Protein AF-A0A6I3D340-F1 (afdb_monomer_lite)

Radius of gyration: 19.43 Å; chains: 1; bounding box: 51×38×49 Å

pLDDT: mean 91.68, std 7.67, range [53.09, 97.94]

Sequence (167 aa):
MPSTTVNVHVPGNHLMTGLLGQRDELLLLIEDAFPEADVHVRGNEITVSGDQAGTVGKLFEELVVLLQQGQVLEPVSVRRSIEMVKADERPSEVLTTDVLRSARGRMVRPKTSGQKRYIDAIRKNIVTFGVGPAGTGKSWLAVAMAVQALQAKEVDRIILTRPAVEA

Foldseek 3Di:
DFKDKDKAFQPDLVCVCQLLDDVSPLVVLLCVLCVQWDWDDDRRMIMIIGPCNVLSNLLSVLSSLCVVLVHRDDSLLSVLSSVQSVVVHRSNLFVPDFQAQDPVRDTDGGSHVLLVVQLVCVVPDPDDDDDDDPPNCNVVSVVSNVVSCCVVVVDVDDDDDDDPDDD

Structure (mmCIF, N/CA/C/O backbone):
data_AF-A0A6I3D340-F1
#
_entry.id   AF-A0A6I3D340-F1
#
loop_
_atom_site.group_PDB
_atom_site.id
_atom_site.type_symbol
_atom_site.label_atom_id
_atom_site.label_alt_id
_atom_site.label_comp_id
_atom_site.label_asym_id
_atom_site.label_entity_id
_atom_site.label_seq_id
_atom_site.pdbx_PDB_ins_code
_atom_site.Cartn_x
_atom_site.Cartn_y
_atom_site.Cartn_z
_atom_site.occupancy
_atom_site.B_iso_or_equiv
_atom_site.auth_seq_id
_atom_site.auth_comp_id
_atom_site.auth_asym_id
_atom_site.auth_atom_id
_atom_site.pdbx_PDB_model_num
ATOM 1 N N . MET A 1 1 ? -25.556 12.146 19.648 1.00 53.09 1 MET A N 1
ATOM 2 C CA . MET A 1 1 ? -25.935 11.571 18.337 1.00 53.09 1 MET A CA 1
ATOM 3 C C . MET A 1 1 ? -25.834 10.056 18.460 1.00 53.09 1 MET A C 1
ATOM 5 O O . MET A 1 1 ? -25.065 9.633 19.317 1.00 53.09 1 MET A O 1
ATOM 9 N N . PRO A 1 2 ? -26.626 9.236 17.745 1.00 58.38 2 PRO A N 1
ATOM 10 C CA . PRO A 1 2 ? -26.445 7.788 17.816 1.00 58.38 2 PRO A CA 1
ATOM 11 C C . PRO A 1 2 ? -25.044 7.455 17.295 1.00 58.38 2 PRO A C 1
ATOM 13 O O . PRO A 1 2 ? -24.709 7.827 16.172 1.00 58.38 2 PRO A O 1
ATOM 16 N N . SER A 1 3 ? -24.213 6.832 18.129 1.00 74.38 3 SER A N 1
ATOM 17 C CA . SER A 1 3 ? -22.890 6.377 17.717 1.00 74.38 3 SER A CA 1
ATOM 18 C C . SER A 1 3 ? -23.058 5.276 16.671 1.00 74.38 3 SER A C 1
ATOM 20 O O . SER A 1 3 ? -23.855 4.351 16.840 1.00 74.38 3 SER A O 1
ATOM 22 N N . THR A 1 4 ? -22.337 5.388 15.555 1.00 90.38 4 THR A N 1
ATOM 23 C CA . THR A 1 4 ? -22.327 4.329 14.541 1.00 90.38 4 THR A CA 1
ATOM 24 C C . THR A 1 4 ? -21.662 3.103 15.151 1.00 90.38 4 THR A C 1
ATOM 26 O O . THR A 1 4 ? -20.662 3.239 15.850 1.00 90.38 4 THR A O 1
ATOM 29 N N . THR A 1 5 ? -22.212 1.911 14.928 1.00 93.88 5 THR A N 1
ATOM 30 C CA . THR A 1 5 ? -21.597 0.648 15.354 1.00 93.88 5 THR A CA 1
ATOM 31 C C . THR A 1 5 ? -21.412 -0.257 14.146 1.00 93.88 5 THR A C 1
ATOM 33 O O . THR A 1 5 ? -22.343 -0.449 13.364 1.00 93.88 5 THR A O 1
ATOM 36 N N . VAL A 1 6 ? -20.211 -0.805 13.994 1.00 96.19 6 VAL A N 1
ATOM 37 C CA . VAL A 1 6 ? -19.820 -1.727 12.926 1.00 96.19 6 VAL A CA 1
ATOM 38 C C . VAL A 1 6 ? -19.283 -2.999 13.561 1.00 96.19 6 VAL A C 1
ATOM 40 O O . VAL A 1 6 ? -18.486 -2.939 14.491 1.00 96.19 6 VAL A O 1
ATOM 43 N N . ASN A 1 7 ? -19.704 -4.150 13.045 1.00 95.75 7 ASN A N 1
ATOM 44 C CA . ASN A 1 7 ? -19.179 -5.447 13.454 1.00 95.75 7 ASN A CA 1
ATOM 45 C C . ASN A 1 7 ? -18.388 -6.054 12.299 1.00 95.75 7 ASN A C 1
ATOM 47 O O . ASN A 1 7 ? -18.925 -6.226 11.206 1.00 95.75 7 ASN A O 1
ATOM 51 N N . VAL A 1 8 ? -17.134 -6.405 12.562 1.00 95.75 8 VAL A N 1
ATOM 52 C CA . VAL A 1 8 ? -16.249 -7.095 11.626 1.00 95.75 8 VAL A CA 1
ATOM 53 C C . VAL A 1 8 ? -16.047 -8.522 12.119 1.00 95.75 8 VAL A C 1
ATOM 55 O O . VAL A 1 8 ? -15.614 -8.750 13.249 1.00 95.75 8 VAL A O 1
ATOM 58 N N . HIS A 1 9 ? -16.363 -9.490 11.262 1.00 95.56 9 HIS A N 1
ATOM 59 C CA . HIS A 1 9 ? -16.171 -10.907 11.549 1.00 95.56 9 HIS A CA 1
ATOM 60 C C . HIS A 1 9 ? -14.882 -11.411 10.900 1.00 95.56 9 HIS A C 1
ATOM 62 O O . HIS A 1 9 ? -14.730 -11.367 9.678 1.00 95.56 9 HIS A O 1
ATOM 68 N N . VAL A 1 10 ? -13.961 -11.928 11.710 1.00 95.00 10 VAL A N 1
ATOM 69 C CA . VAL A 1 10 ? -12.695 -12.489 11.241 1.00 95.00 10 VAL A CA 1
ATOM 70 C C . VAL A 1 10 ? -12.889 -13.986 10.959 1.00 95.00 10 VAL A C 1
ATOM 72 O O . VAL A 1 10 ? -13.229 -14.745 11.867 1.00 95.00 10 VAL A O 1
ATOM 75 N N . PRO A 1 11 ? -12.650 -14.466 9.726 1.00 88.94 11 PRO A N 1
ATOM 76 C CA . PRO A 1 11 ? -13.040 -15.814 9.295 1.00 88.94 11 PRO A CA 1
ATOM 77 C C . PRO A 1 11 ? -12.279 -16.964 9.977 1.00 88.94 11 PRO A C 1
ATOM 79 O O . PRO A 1 11 ? -12.632 -18.127 9.797 1.00 88.94 11 PRO A O 1
ATOM 82 N N . GLY A 1 12 ? -11.241 -16.681 10.768 1.00 85.88 12 GLY A N 1
ATOM 83 C CA . GLY A 1 12 ? -10.576 -17.701 11.571 1.00 85.88 12 GLY A CA 1
ATOM 84 C C . GLY A 1 12 ? -9.753 -17.127 12.717 1.00 85.88 12 GLY A C 1
ATOM 85 O O . GLY A 1 12 ? -8.984 -16.187 12.528 1.00 85.88 12 GLY A O 1
ATOM 86 N N . ASN A 1 13 ? -9.845 -17.757 13.892 1.00 86.62 13 ASN A N 1
ATOM 87 C CA . ASN A 1 13 ? -9.144 -17.324 15.111 1.00 86.62 13 ASN A CA 1
ATOM 88 C C . ASN A 1 13 ? -7.619 -17.247 14.937 1.00 86.62 13 ASN A C 1
ATOM 90 O O . ASN A 1 13 ? -6.965 -16.447 15.597 1.00 86.62 13 ASN A O 1
ATOM 94 N N . HIS A 1 14 ? -7.049 -18.050 14.035 1.00 88.38 14 HIS A N 1
ATOM 95 C CA . HIS A 1 14 ? -5.615 -18.039 13.738 1.00 88.38 14 HIS A CA 1
ATOM 96 C C . HIS A 1 14 ? -5.130 -16.709 13.134 1.00 88.38 14 HIS A C 1
ATOM 98 O O . HIS A 1 14 ? -3.949 -16.392 13.243 1.00 88.38 14 HIS A O 1
ATOM 104 N N . LEU A 1 15 ? -6.023 -15.917 12.526 1.00 93.12 15 LEU A N 1
ATOM 105 C CA . LEU A 1 15 ? -5.695 -14.595 11.988 1.00 93.12 15 LEU A CA 1
ATOM 106 C C . LEU A 1 15 ? -5.658 -13.519 13.078 1.00 93.12 15 LEU A C 1
ATOM 108 O O . LEU A 1 15 ? -4.963 -12.523 12.908 1.00 93.12 15 LEU A O 1
ATOM 112 N N . MET A 1 16 ? -6.349 -13.724 14.206 1.00 94.44 16 MET A N 1
ATOM 113 C CA . MET A 1 16 ? -6.473 -12.717 15.268 1.00 94.44 16 MET A CA 1
ATOM 114 C C . MET A 1 16 ? -5.116 -12.315 15.840 1.00 94.44 16 MET A C 1
ATOM 116 O O . MET A 1 16 ? -4.845 -11.132 15.997 1.00 94.44 16 MET A O 1
ATOM 120 N N . THR A 1 17 ? -4.221 -13.276 16.079 1.00 92.75 17 THR A N 1
ATOM 121 C CA . THR A 1 17 ? -2.872 -12.978 16.586 1.00 92.75 17 THR A CA 1
ATOM 122 C C . THR A 1 17 ? -2.077 -12.094 15.622 1.00 92.75 17 THR A C 1
ATOM 124 O O . THR A 1 17 ? -1.370 -11.192 16.058 1.00 92.75 17 THR A O 1
ATOM 127 N N . GLY A 1 18 ? -2.206 -12.323 14.311 1.00 93.62 18 GLY A N 1
ATOM 128 C CA . GLY A 1 18 ? -1.563 -11.486 13.296 1.00 93.62 18 GLY A CA 1
ATOM 129 C C . GLY A 1 18 ? -2.239 -10.125 13.117 1.00 93.62 18 GLY A C 1
ATOM 130 O O . GLY A 1 18 ? -1.570 -9.161 12.761 1.00 93.62 18 GLY A O 1
ATOM 131 N N . LEU A 1 19 ? -3.547 -10.047 13.368 1.00 95.69 19 LEU A N 1
ATOM 132 C CA . LEU A 1 19 ? -4.353 -8.837 13.218 1.00 95.69 19 LEU A CA 1
ATOM 133 C C . LEU A 1 19 ? -4.144 -7.848 14.371 1.00 95.69 19 LEU A C 1
ATOM 135 O O . LEU A 1 19 ? -4.000 -6.655 14.125 1.00 95.69 19 LEU A O 1
ATOM 139 N N . LEU A 1 20 ? -4.108 -8.347 15.610 1.00 95.62 20 LEU A N 1
ATOM 140 C CA . LEU A 1 20 ? -3.911 -7.532 16.815 1.00 95.62 20 LEU A CA 1
ATOM 141 C C . LEU A 1 20 ? -2.426 -7.281 17.112 1.00 95.62 20 LEU A C 1
ATOM 143 O O . LEU A 1 20 ? -2.074 -6.269 17.716 1.00 95.62 20 LEU A O 1
ATOM 147 N N . GLY A 1 21 ? -1.545 -8.170 16.648 1.00 93.69 21 GLY A N 1
ATOM 148 C CA . GLY A 1 21 ? -0.110 -8.110 16.914 1.00 93.69 21 GLY A CA 1
ATOM 149 C C . GLY A 1 21 ? 0.279 -8.680 18.277 1.00 93.69 21 GLY A C 1
ATOM 150 O O . GLY A 1 21 ? -0.555 -9.120 19.071 1.00 93.69 21 GLY A O 1
ATOM 151 N N . GLN A 1 22 ? 1.583 -8.702 18.563 1.00 91.62 22 GLN A N 1
ATOM 152 C CA . GLN A 1 22 ? 2.056 -9.162 19.868 1.00 91.62 22 GLN A CA 1
ATOM 153 C C . GLN A 1 22 ? 1.664 -8.156 20.947 1.00 91.62 22 GLN A C 1
ATOM 155 O O . GLN A 1 22 ? 1.976 -6.975 20.827 1.00 91.62 22 GLN A O 1
ATOM 160 N N . ARG A 1 23 ? 1.027 -8.637 22.024 1.00 92.94 23 ARG A N 1
ATOM 161 C CA . ARG A 1 23 ? 0.541 -7.785 23.129 1.00 92.94 23 ARG A CA 1
ATOM 162 C C . ARG A 1 23 ? -0.347 -6.637 22.629 1.00 92.94 23 ARG A C 1
ATOM 164 O O . ARG A 1 23 ? -0.255 -5.530 23.146 1.00 92.94 23 ARG A O 1
ATOM 171 N N . ASP A 1 24 ? -1.141 -6.916 21.597 1.00 95.44 24 ASP A N 1
ATOM 172 C CA . ASP A 1 24 ? -2.089 -5.982 20.992 1.00 95.44 24 ASP A CA 1
ATOM 173 C C . ASP A 1 24 ? -1.442 -4.712 20.401 1.00 95.44 24 ASP A C 1
ATOM 175 O O . ASP A 1 24 ? -2.101 -3.695 20.214 1.00 95.44 24 ASP A O 1
ATOM 179 N N . GLU A 1 25 ? -0.147 -4.753 20.055 1.00 96.56 25 GLU A N 1
ATOM 180 C CA . GLU A 1 25 ? 0.590 -3.582 19.552 1.00 96.56 25 GLU A CA 1
ATOM 181 C C . GLU A 1 25 ? -0.015 -2.950 18.285 1.00 96.56 25 GLU A C 1
ATOM 183 O O . GLU A 1 25 ? 0.103 -1.741 18.084 1.00 96.56 25 GLU A O 1
ATOM 188 N N . LEU A 1 26 ? -0.645 -3.749 17.413 1.00 97.50 26 LEU A N 1
ATOM 189 C CA . LEU A 1 26 ? -1.282 -3.247 16.194 1.00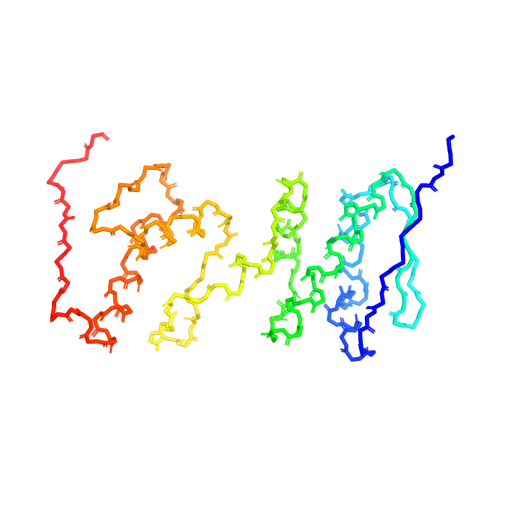 97.50 26 LEU A CA 1
ATOM 190 C C . LEU A 1 26 ? -2.685 -2.720 16.484 1.00 97.50 26 LEU A C 1
ATOM 192 O O . LEU A 1 26 ? -3.098 -1.761 15.839 1.00 97.50 26 LEU A O 1
ATOM 196 N N . LEU A 1 27 ? -3.391 -3.306 17.454 1.00 96.94 27 LEU A N 1
ATOM 197 C CA . LEU A 1 27 ? -4.670 -2.781 17.927 1.00 96.94 27 LEU A CA 1
ATOM 198 C C . LEU A 1 27 ? -4.476 -1.405 18.573 1.00 96.94 27 LEU A C 1
ATOM 200 O O . LEU A 1 27 ? -5.119 -0.455 18.143 1.00 96.94 27 LEU A O 1
ATOM 204 N N . LEU A 1 28 ? -3.518 -1.275 19.497 1.00 96.69 28 LEU A N 1
ATOM 205 C CA . LEU A 1 28 ? -3.178 -0.002 20.143 1.00 96.69 28 LEU A CA 1
ATOM 206 C C . LEU A 1 28 ? -2.803 1.072 19.116 1.00 96.69 28 LEU A C 1
ATOM 208 O O . LEU A 1 28 ? -3.240 2.212 19.201 1.00 96.69 28 LEU A O 1
ATOM 212 N N . LEU A 1 29 ? -2.043 0.695 18.085 1.00 97.56 29 LEU A N 1
ATOM 213 C CA . LEU A 1 29 ? -1.705 1.590 16.979 1.00 97.56 29 LEU A CA 1
ATOM 214 C C . LEU A 1 29 ? -2.949 2.083 16.212 1.00 97.56 29 LEU A C 1
ATOM 216 O O . LEU A 1 29 ? -2.967 3.220 15.737 1.00 97.56 29 LEU A O 1
ATOM 220 N N . ILE A 1 30 ? -3.954 1.224 16.031 1.00 97.50 30 ILE A N 1
ATOM 221 C CA . ILE A 1 30 ? -5.213 1.589 15.374 1.00 97.50 30 ILE A CA 1
ATOM 222 C C . ILE A 1 30 ? -6.021 2.514 16.288 1.00 97.50 30 ILE A C 1
ATOM 224 O O . ILE A 1 30 ? -6.459 3.562 15.824 1.00 97.50 30 ILE A O 1
ATOM 228 N N . GLU A 1 31 ? -6.164 2.180 17.569 1.00 96.56 31 GLU A N 1
ATOM 229 C CA . GLU A 1 31 ? -6.871 3.002 18.562 1.00 96.56 31 GLU A CA 1
ATOM 230 C C . GLU A 1 31 ? -6.248 4.405 18.681 1.00 96.56 31 GLU A C 1
ATOM 232 O O . GLU A 1 31 ? -6.954 5.407 18.566 1.00 96.56 31 GLU A O 1
ATOM 237 N N . ASP A 1 32 ? -4.915 4.500 18.756 1.00 97.12 32 ASP A N 1
ATOM 238 C CA . ASP A 1 32 ? -4.178 5.774 18.771 1.00 97.12 32 ASP A CA 1
ATOM 239 C C . ASP A 1 32 ? -4.450 6.631 17.520 1.00 97.12 32 ASP A C 1
ATOM 241 O O . ASP A 1 32 ? -4.434 7.864 17.565 1.00 97.12 32 ASP A O 1
ATOM 245 N N . ALA A 1 33 ? -4.677 5.992 16.369 1.00 96.75 33 ALA A N 1
ATOM 246 C CA . ALA A 1 33 ? -4.914 6.678 15.103 1.00 96.75 33 ALA A CA 1
ATOM 247 C C . ALA A 1 33 ? -6.374 7.118 14.893 1.00 96.75 33 ALA A C 1
ATOM 249 O O . ALA A 1 33 ? -6.621 7.936 13.989 1.00 96.75 33 ALA A O 1
ATOM 250 N N . PHE A 1 34 ? -7.304 6.576 15.686 1.00 96.75 34 PHE A N 1
ATOM 251 C CA . PHE A 1 34 ? -8.747 6.819 15.633 1.00 96.75 34 PHE A CA 1
ATOM 252 C C . PHE A 1 34 ? -9.329 6.979 17.053 1.00 96.75 34 PHE A C 1
ATOM 254 O O . PHE A 1 34 ? -10.128 6.152 17.487 1.00 96.75 34 PHE A O 1
ATOM 261 N N . PRO A 1 35 ? -8.981 8.057 17.781 1.00 95.06 35 PRO A N 1
ATOM 262 C CA . PRO A 1 35 ? -9.383 8.242 19.181 1.00 95.06 35 PRO A CA 1
ATOM 263 C C . PRO A 1 35 ? -10.899 8.427 19.385 1.00 95.06 35 PRO A C 1
ATOM 265 O O . PRO A 1 35 ? -11.376 8.396 20.514 1.00 95.06 35 PRO A O 1
ATOM 268 N N . GLU A 1 36 ? -11.659 8.648 18.308 1.00 93.81 36 GLU A N 1
ATOM 269 C CA . GLU A 1 36 ? -13.125 8.773 18.317 1.00 93.81 36 GLU A CA 1
ATOM 270 C C . GLU A 1 36 ? -13.839 7.442 18.006 1.00 93.81 36 GLU A C 1
ATOM 272 O O . GLU A 1 36 ? -15.052 7.422 17.774 1.00 93.81 36 GLU A O 1
ATOM 277 N N . ALA A 1 37 ? -13.095 6.334 17.947 1.00 95.69 37 ALA A N 1
ATOM 278 C CA . ALA A 1 37 ? -13.623 4.989 17.776 1.00 95.69 37 ALA A CA 1
ATOM 279 C C . ALA A 1 37 ? -13.220 4.099 18.958 1.00 95.69 37 ALA A C 1
ATOM 281 O O . ALA A 1 37 ? -12.040 3.879 19.209 1.00 95.69 37 ALA A O 1
ATOM 282 N N . ASP A 1 38 ? -14.213 3.529 19.631 1.00 96.44 38 ASP A N 1
ATOM 283 C CA . ASP A 1 38 ? -14.025 2.467 20.614 1.00 96.44 38 ASP A CA 1
ATOM 284 C C . ASP A 1 38 ? -14.000 1.116 19.898 1.00 96.44 38 ASP A C 1
ATOM 286 O O . ASP A 1 38 ? -14.953 0.764 19.193 1.00 96.44 38 ASP A O 1
ATOM 290 N N . VAL A 1 39 ? -12.928 0.346 20.088 1.00 97.06 39 VAL A N 1
ATOM 291 C CA . VAL A 1 39 ? -12.762 -0.992 19.513 1.00 97.06 39 VAL A CA 1
ATOM 292 C C . VAL A 1 39 ? -12.872 -2.037 20.621 1.00 97.06 39 VAL A C 1
ATOM 294 O O . VAL A 1 39 ? -12.178 -1.988 21.629 1.00 97.06 39 VAL A O 1
ATOM 297 N N . HIS A 1 40 ? -13.748 -3.021 20.437 1.00 96.31 40 HIS A N 1
ATOM 298 C CA . HIS A 1 40 ? -13.897 -4.149 21.345 1.00 96.31 40 HIS A CA 1
ATOM 299 C C . HIS A 1 40 ? -13.699 -5.461 20.596 1.00 96.31 40 HIS A C 1
ATOM 301 O O . HIS A 1 40 ? -14.389 -5.743 19.616 1.00 96.31 40 HIS A O 1
ATOM 307 N N . VAL A 1 41 ? -12.772 -6.287 21.078 1.00 95.62 41 VAL A N 1
ATOM 308 C CA . VAL A 1 41 ? -12.444 -7.575 20.465 1.00 95.62 41 VAL A CA 1
ATOM 309 C C . VAL A 1 41 ? -12.936 -8.712 21.348 1.00 95.62 41 VAL A C 1
ATOM 311 O O . VAL A 1 41 ? -12.565 -8.816 22.518 1.00 95.62 41 VAL A O 1
ATOM 314 N N . ARG A 1 42 ? -13.740 -9.612 20.777 1.00 93.06 42 ARG A N 1
ATOM 315 C CA . ARG A 1 42 ? -14.234 -10.807 21.463 1.00 93.06 42 ARG A CA 1
ATOM 316 C C . ARG A 1 42 ? -14.177 -12.019 20.541 1.00 93.06 42 ARG A C 1
ATOM 318 O O . ARG A 1 42 ? -14.980 -12.169 19.627 1.00 93.06 42 ARG A O 1
ATOM 325 N N . GLY A 1 43 ? -13.251 -12.935 20.819 1.00 91.19 43 GLY A N 1
ATOM 326 C CA . GLY A 1 43 ? -13.050 -14.112 19.971 1.00 91.19 43 GLY A CA 1
ATOM 327 C C . GLY A 1 43 ? -12.555 -13.697 18.586 1.00 91.19 43 GLY A C 1
ATOM 328 O O . GLY A 1 43 ? -11.445 -13.191 18.470 1.00 91.19 43 GLY A O 1
ATOM 329 N N . ASN A 1 44 ? -13.372 -13.915 17.558 1.00 93.88 44 ASN A N 1
ATOM 330 C CA . ASN A 1 44 ? -13.118 -13.484 16.182 1.00 93.88 44 ASN A CA 1
ATOM 331 C C . ASN A 1 44 ? -14.066 -12.377 15.704 1.00 93.88 44 ASN A C 1
ATOM 333 O O . ASN A 1 44 ? -14.168 -12.131 14.504 1.00 93.88 44 ASN A O 1
ATOM 337 N N . GLU A 1 45 ? -14.763 -11.719 16.624 1.00 95.06 45 GLU A N 1
ATOM 338 C CA . GLU A 1 45 ? -15.588 -10.555 16.329 1.00 95.06 45 GLU A CA 1
ATOM 339 C C . GLU A 1 45 ? -14.911 -9.295 16.860 1.00 95.06 45 GLU A C 1
ATOM 341 O O . GLU A 1 45 ? -14.417 -9.257 17.991 1.00 95.06 45 GLU A O 1
ATOM 346 N N . ILE A 1 46 ? -14.885 -8.267 16.016 1.00 96.75 46 ILE A N 1
ATOM 347 C CA . ILE A 1 46 ? -14.415 -6.929 16.353 1.00 96.75 46 ILE A CA 1
ATOM 348 C C . ILE A 1 46 ? -15.607 -5.996 16.205 1.00 96.75 46 ILE A C 1
ATOM 350 O O . ILE A 1 46 ? -16.114 -5.785 15.103 1.00 96.75 46 ILE A O 1
ATOM 354 N N . THR A 1 47 ? -16.056 -5.444 17.320 1.00 97.44 47 THR A N 1
ATOM 355 C CA . THR A 1 47 ? -17.089 -4.415 17.351 1.00 97.44 47 THR A CA 1
ATOM 356 C C . THR A 1 47 ? -16.404 -3.065 17.446 1.00 97.44 47 THR A C 1
ATOM 358 O O . THR A 1 47 ? -15.571 -2.854 18.322 1.00 97.44 47 THR A O 1
ATOM 361 N N . VAL A 1 48 ? -16.758 -2.147 16.556 1.00 97.62 48 VAL A N 1
ATOM 362 C CA . VAL A 1 48 ? -16.262 -0.774 16.566 1.00 97.62 48 VAL A CA 1
ATOM 363 C C . VAL A 1 48 ? -17.443 0.167 16.724 1.00 97.62 48 VAL A C 1
ATOM 365 O O . VAL A 1 48 ? -18.404 0.073 15.961 1.00 97.62 48 VAL A O 1
ATOM 368 N N . SER A 1 49 ? -17.374 1.094 17.672 1.00 96.56 49 SER A N 1
ATOM 369 C CA . SER A 1 49 ? -18.398 2.118 17.877 1.00 96.56 49 SER A CA 1
ATOM 370 C C . SER A 1 49 ? -17.813 3.524 17.898 1.00 96.56 49 SER A C 1
ATOM 372 O O . SER A 1 49 ? -16.698 3.713 18.359 1.00 96.56 49 SER A O 1
ATOM 374 N N . GLY A 1 50 ? -18.566 4.513 17.421 1.00 95.19 50 GLY A N 1
ATOM 375 C CA . GLY A 1 50 ? -18.145 5.917 17.396 1.00 95.19 50 GLY A CA 1
ATOM 376 C C . GLY A 1 50 ? -18.261 6.542 16.011 1.00 95.19 50 GLY A C 1
ATOM 377 O O . GLY A 1 50 ? -18.773 5.924 15.072 1.00 95.19 50 GLY A O 1
ATOM 378 N N . ASP A 1 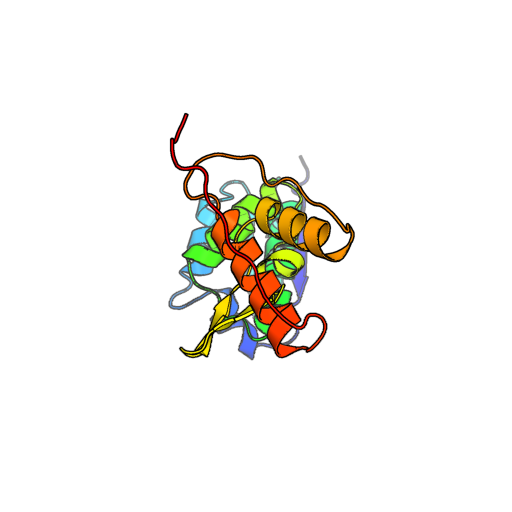51 ? -17.790 7.777 15.874 1.00 93.69 51 ASP A N 1
ATOM 379 C CA . ASP A 1 51 ? -17.961 8.561 14.643 1.00 93.69 51 ASP A CA 1
ATOM 380 C C . ASP A 1 51 ? -17.078 8.026 13.504 1.00 93.69 51 ASP A C 1
ATOM 382 O O . ASP A 1 51 ? -17.449 8.075 12.330 1.00 93.69 51 ASP A O 1
ATOM 386 N N . GLN A 1 52 ? -15.943 7.412 13.852 1.00 94.69 52 GLN A N 1
ATOM 387 C CA . GLN A 1 52 ? -15.000 6.816 12.902 1.00 94.69 52 GLN A CA 1
ATOM 388 C C . GLN A 1 52 ? -15.194 5.301 12.707 1.00 94.69 52 GLN A C 1
ATOM 390 O O . GLN A 1 52 ? -14.395 4.664 12.014 1.00 94.69 52 GLN A O 1
ATOM 395 N N . ALA A 1 53 ? -16.272 4.715 13.249 1.00 95.69 53 ALA A N 1
ATOM 396 C CA . ALA A 1 53 ? -16.498 3.267 13.232 1.00 95.69 53 ALA A CA 1
ATOM 397 C C . ALA A 1 53 ? -16.521 2.659 11.820 1.00 95.69 53 ALA A C 1
ATOM 399 O O . ALA A 1 53 ? -15.977 1.578 11.604 1.00 95.69 53 ALA A O 1
ATOM 400 N N . GLY A 1 54 ? -17.087 3.368 10.836 1.00 95.31 54 GLY A N 1
ATOM 401 C CA . GLY A 1 54 ? -17.096 2.922 9.438 1.00 95.31 54 GLY A CA 1
ATOM 402 C C . GLY A 1 54 ? -15.694 2.802 8.832 1.00 95.31 54 GLY A C 1
ATOM 403 O O . GLY A 1 54 ? -15.382 1.818 8.164 1.00 95.31 54 GLY A O 1
ATOM 404 N N . THR A 1 55 ? -14.831 3.785 9.088 1.00 96.19 55 THR A N 1
ATOM 405 C CA . THR A 1 55 ? -13.453 3.828 8.5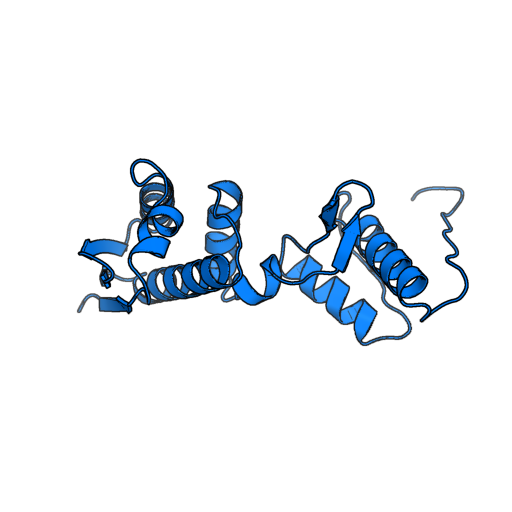76 1.00 96.19 55 THR A CA 1
ATOM 406 C C . THR A 1 55 ? -12.586 2.758 9.234 1.00 96.19 55 THR A C 1
ATOM 408 O O . THR A 1 55 ? -11.845 2.054 8.552 1.00 96.19 55 THR A O 1
ATOM 411 N N . VAL A 1 56 ? -12.712 2.586 10.551 1.00 97.50 56 VAL A N 1
ATOM 412 C CA . VAL A 1 56 ? -11.984 1.554 11.304 1.00 97.50 56 VAL A CA 1
ATOM 413 C C . VAL A 1 56 ? -12.466 0.148 10.930 1.00 97.50 56 VAL A C 1
ATOM 415 O O . VAL A 1 56 ? -11.646 -0.747 10.745 1.00 97.50 56 VAL A O 1
ATOM 418 N N . GLY A 1 57 ? -13.774 -0.044 10.728 1.00 96.94 57 GLY A N 1
ATOM 419 C CA . GLY A 1 57 ? -14.330 -1.302 10.225 1.00 96.94 57 GLY A CA 1
ATOM 420 C C . GLY A 1 57 ? -13.737 -1.696 8.869 1.00 96.94 57 GLY A C 1
ATOM 421 O O . GLY A 1 57 ? -13.187 -2.789 8.737 1.00 96.94 57 GLY A O 1
ATOM 422 N N . LYS A 1 58 ? -13.731 -0.765 7.900 1.00 96.69 58 LYS A N 1
ATOM 423 C CA . LYS A 1 58 ? -13.065 -0.956 6.596 1.00 96.69 58 LYS A CA 1
ATOM 424 C C . LYS A 1 58 ? -11.583 -1.308 6.751 1.00 96.69 58 LYS A C 1
ATOM 426 O O . LYS A 1 58 ? -11.077 -2.170 6.040 1.00 96.69 58 LYS A O 1
ATOM 431 N N . LEU A 1 59 ? -10.871 -0.653 7.672 1.00 97.94 59 LEU A N 1
ATOM 432 C CA . LEU A 1 59 ? -9.465 -0.962 7.931 1.00 97.94 59 LEU A CA 1
ATOM 433 C C . LEU A 1 59 ? -9.286 -2.412 8.393 1.00 97.94 59 LEU A C 1
ATOM 435 O O . LEU A 1 59 ? -8.434 -3.106 7.844 1.00 97.94 59 LEU A O 1
ATOM 439 N N . PHE A 1 60 ? -10.081 -2.887 9.354 1.00 97.69 60 PHE A N 1
ATOM 440 C CA . PHE A 1 60 ? -10.000 -4.279 9.804 1.00 97.69 60 PHE A CA 1
ATOM 441 C C . PHE A 1 60 ? -10.314 -5.270 8.681 1.00 97.69 60 PHE A C 1
ATOM 443 O O . PHE A 1 60 ? -9.578 -6.242 8.525 1.00 97.69 60 PHE A O 1
ATOM 450 N N . GLU A 1 61 ? -11.338 -5.011 7.865 1.00 96.75 61 GLU A N 1
ATOM 451 C CA . GLU A 1 61 ? -11.647 -5.835 6.688 1.00 96.75 61 GLU A CA 1
ATOM 452 C C . GLU A 1 61 ? -10.448 -5.925 5.729 1.00 96.75 61 GLU A C 1
ATOM 454 O O . GLU A 1 61 ? -10.036 -7.017 5.334 1.00 96.75 61 GLU A O 1
ATOM 459 N N . GLU A 1 62 ? -9.814 -4.795 5.415 1.00 97.25 62 GLU A N 1
ATOM 460 C CA . GLU A 1 62 ? -8.641 -4.739 4.536 1.00 97.25 62 GLU A CA 1
ATOM 461 C C . GLU A 1 62 ? -7.418 -5.454 5.139 1.00 97.25 62 GLU A C 1
ATOM 463 O O . GLU A 1 62 ? -6.704 -6.173 4.436 1.00 97.25 62 GLU A O 1
ATOM 468 N N . LEU A 1 63 ? -7.177 -5.311 6.447 1.00 97.06 63 LEU A N 1
ATOM 469 C CA . LEU A 1 63 ? -6.099 -6.015 7.152 1.00 97.06 63 LEU A CA 1
ATOM 470 C C . LEU A 1 63 ? -6.327 -7.534 7.185 1.00 97.06 63 LEU A C 1
ATOM 472 O O . LEU A 1 63 ? -5.373 -8.299 7.024 1.00 97.06 63 LEU A O 1
ATOM 476 N N . VAL A 1 64 ? -7.578 -7.981 7.335 1.00 96.44 64 VAL A N 1
ATOM 477 C CA . VAL A 1 64 ? -7.948 -9.400 7.235 1.00 96.44 64 VAL A CA 1
ATOM 478 C C . VAL A 1 64 ? -7.639 -9.934 5.838 1.00 96.44 64 VAL A C 1
ATOM 480 O O . VAL A 1 64 ? -7.010 -10.987 5.723 1.00 96.44 64 VAL A O 1
ATOM 483 N N . VAL A 1 65 ? -7.991 -9.197 4.778 1.00 95.44 65 VAL A N 1
ATOM 484 C CA . VAL A 1 65 ? -7.666 -9.590 3.396 1.00 95.44 65 VAL A CA 1
ATOM 485 C C . VAL A 1 65 ? -6.153 -9.714 3.196 1.00 95.44 65 VAL A C 1
ATOM 487 O O . VAL A 1 65 ? -5.690 -10.692 2.607 1.00 95.44 65 VAL A O 1
ATOM 490 N N . LEU A 1 66 ? -5.360 -8.774 3.724 1.00 94.06 66 LEU A N 1
ATOM 491 C CA . LEU A 1 66 ? -3.895 -8.844 3.662 1.00 94.06 66 LEU A CA 1
ATOM 492 C C . LEU A 1 66 ? -3.352 -10.120 4.323 1.00 94.06 66 LEU A C 1
ATOM 494 O O . LEU A 1 66 ? -2.528 -10.815 3.723 1.00 94.06 66 LEU A O 1
ATOM 498 N N . LEU A 1 67 ? -3.832 -10.456 5.524 1.00 94.12 67 LEU A N 1
ATOM 499 C CA . LEU A 1 67 ? -3.428 -11.670 6.239 1.00 94.12 67 LEU A CA 1
ATOM 500 C C . LEU A 1 67 ? -3.822 -12.943 5.480 1.00 94.12 67 LEU A C 1
ATOM 502 O O . LEU A 1 67 ? -3.007 -13.855 5.344 1.00 94.12 67 LEU A O 1
ATOM 506 N N . GLN A 1 68 ? -5.041 -13.000 4.937 1.00 93.38 68 GLN A N 1
ATOM 507 C CA . GLN A 1 68 ? -5.507 -14.133 4.128 1.00 93.38 68 GLN A CA 1
ATOM 508 C C . GLN A 1 68 ? -4.673 -14.325 2.855 1.00 93.38 68 GLN A C 1
ATOM 510 O O . GLN A 1 68 ? -4.480 -15.451 2.403 1.00 93.38 68 GLN A O 1
ATOM 515 N N . GLN A 1 69 ? -4.130 -13.239 2.302 1.00 90.31 69 GLN A N 1
ATOM 516 C CA . GLN A 1 69 ? -3.200 -13.259 1.170 1.00 90.31 69 GLN A CA 1
ATOM 517 C C . GLN A 1 69 ? -1.744 -13.552 1.588 1.00 90.31 69 GLN A C 1
ATOM 519 O O . GLN A 1 69 ? -0.822 -13.414 0.780 1.00 90.31 69 GLN A O 1
ATOM 524 N N . GLY A 1 70 ? -1.518 -13.964 2.840 1.00 87.94 70 GLY A N 1
ATOM 525 C CA . GLY A 1 70 ? -0.215 -14.370 3.365 1.00 87.94 70 GLY A CA 1
ATOM 526 C C . GLY A 1 70 ? 0.722 -13.208 3.692 1.00 87.94 70 GLY A C 1
ATOM 527 O O . GLY A 1 70 ? 1.927 -13.423 3.837 1.00 87.94 70 GLY A O 1
ATOM 528 N N . GLN A 1 71 ? 0.211 -11.975 3.780 1.00 89.38 71 GLN A N 1
ATOM 529 C CA . GLN A 1 71 ? 1.015 -10.843 4.233 1.00 89.38 71 GLN A CA 1
ATOM 530 C C . GLN A 1 71 ? 1.197 -10.897 5.745 1.00 89.38 71 GLN A C 1
ATOM 532 O O . GLN A 1 71 ? 0.262 -11.174 6.489 1.00 89.38 71 GLN A O 1
ATOM 537 N N . VAL A 1 72 ? 2.405 -10.571 6.196 1.00 91.25 72 VAL A N 1
ATOM 538 C CA . VAL A 1 72 ? 2.677 -10.330 7.613 1.00 91.25 72 VAL A CA 1
ATOM 539 C C . VAL A 1 72 ? 2.393 -8.860 7.896 1.00 91.25 72 VAL A C 1
ATOM 541 O O . VAL A 1 72 ? 2.920 -7.984 7.204 1.00 91.25 72 VAL A O 1
ATOM 544 N N . LEU A 1 73 ? 1.547 -8.590 8.889 1.00 94.56 73 LEU A N 1
ATOM 545 C CA . LEU A 1 73 ? 1.272 -7.232 9.337 1.00 94.56 73 LEU A CA 1
ATOM 546 C C . LEU A 1 73 ? 2.363 -6.777 10.306 1.00 94.56 73 LEU A C 1
ATOM 548 O O . LEU A 1 73 ? 2.629 -7.419 11.316 1.00 94.56 73 LEU A O 1
ATOM 552 N N . GLU A 1 74 ? 2.983 -5.648 9.986 1.00 94.50 74 GLU A N 1
ATOM 553 C CA . GLU A 1 74 ? 3.965 -4.966 10.822 1.00 94.50 74 GLU A CA 1
ATOM 554 C C . GLU A 1 74 ? 3.469 -3.542 11.122 1.00 94.50 74 GLU A C 1
ATOM 556 O O . GLU A 1 74 ? 2.722 -2.965 10.321 1.00 94.50 74 GLU A O 1
ATOM 561 N N . PRO A 1 75 ? 3.943 -2.881 12.194 1.00 95.19 75 PRO A N 1
ATOM 562 C CA . PRO A 1 75 ? 3.504 -1.524 12.529 1.00 95.19 75 PRO A CA 1
ATOM 563 C C . PRO A 1 75 ? 3.669 -0.514 11.382 1.00 95.19 75 PRO A C 1
ATOM 565 O O . PRO A 1 75 ? 2.918 0.454 11.264 1.00 95.19 75 PRO A O 1
ATOM 568 N N . VAL A 1 76 ? 4.661 -0.715 10.510 1.00 92.94 76 VAL A N 1
ATOM 569 C CA . VAL A 1 76 ? 4.872 0.135 9.331 1.00 92.94 76 VAL A CA 1
ATOM 570 C C . VAL A 1 76 ? 3.833 -0.104 8.231 1.00 92.94 76 VAL A C 1
ATOM 572 O O . VAL A 1 76 ? 3.450 0.851 7.556 1.00 92.94 76 VAL A O 1
ATOM 575 N N . SER A 1 77 ? 3.379 -1.344 8.017 1.00 91.25 77 SER A N 1
ATOM 576 C CA . SER A 1 77 ? 2.345 -1.637 7.021 1.00 91.25 77 SER A CA 1
ATOM 577 C C . SER A 1 77 ? 0.976 -1.202 7.521 1.00 91.25 77 SER A C 1
ATOM 579 O O . SER A 1 77 ? 0.246 -0.591 6.751 1.00 91.25 77 SER A O 1
ATOM 581 N N . VAL A 1 78 ? 0.669 -1.405 8.808 1.00 96.31 78 VAL A N 1
ATOM 582 C CA . VAL A 1 78 ? -0.602 -0.958 9.398 1.00 96.31 78 VAL A CA 1
ATOM 583 C C . VAL A 1 78 ? -0.720 0.566 9.368 1.00 96.31 78 VAL A C 1
ATOM 585 O O . VAL A 1 78 ? -1.737 1.071 8.907 1.00 96.31 78 VAL A O 1
ATOM 588 N N . ARG A 1 79 ? 0.342 1.318 9.710 1.00 95.81 79 ARG A N 1
ATOM 589 C CA . ARG A 1 79 ? 0.353 2.788 9.543 1.00 95.81 79 ARG A CA 1
ATOM 590 C C . ARG A 1 79 ? 0.029 3.224 8.117 1.00 95.81 79 ARG A C 1
ATOM 592 O O . ARG A 1 79 ? -0.740 4.154 7.924 1.00 95.81 79 ARG A O 1
ATOM 599 N N . ARG A 1 80 ? 0.576 2.546 7.103 1.00 93.75 80 ARG A N 1
ATOM 600 C CA . ARG A 1 80 ? 0.236 2.859 5.705 1.00 93.75 80 ARG A CA 1
ATOM 601 C C . ARG A 1 80 ? -1.209 2.512 5.372 1.00 93.75 80 ARG A C 1
ATOM 603 O O . ARG A 1 80 ? -1.845 3.289 4.673 1.00 93.75 80 ARG A O 1
ATOM 610 N N . SER A 1 81 ? -1.718 1.385 5.864 1.00 96.12 81 SER A N 1
ATOM 611 C CA . SER A 1 81 ? -3.118 1.003 5.676 1.00 96.12 81 SER A CA 1
ATOM 612 C C . SER A 1 81 ? -4.072 2.025 6.299 1.00 96.12 81 SER A C 1
ATOM 614 O O . SER A 1 81 ? -5.066 2.371 5.673 1.00 96.12 81 SER A O 1
ATOM 616 N N . ILE A 1 82 ? -3.738 2.567 7.475 1.00 96.56 82 ILE A N 1
ATOM 617 C CA . ILE A 1 82 ? -4.484 3.655 8.124 1.00 96.56 82 ILE A CA 1
ATOM 618 C C . ILE A 1 82 ? -4.542 4.887 7.212 1.00 96.56 82 ILE A C 1
ATOM 620 O O . ILE A 1 82 ? -5.631 5.382 6.929 1.00 96.56 82 ILE A O 1
ATOM 624 N N . GLU A 1 83 ? -3.392 5.353 6.714 1.00 95.19 83 GLU A N 1
ATOM 625 C CA . GLU A 1 83 ? -3.331 6.509 5.806 1.00 95.19 83 GLU A CA 1
ATOM 626 C C . GLU A 1 83 ? -4.132 6.275 4.515 1.00 95.19 83 GLU A C 1
ATOM 628 O O . GLU A 1 83 ? -4.847 7.161 4.054 1.00 95.19 83 GLU A O 1
ATOM 633 N N . MET A 1 84 ? -4.055 5.068 3.948 1.00 95.19 84 MET A N 1
ATOM 634 C CA . MET A 1 84 ? -4.801 4.690 2.743 1.00 95.19 84 MET A CA 1
ATOM 635 C C . MET A 1 84 ? -6.313 4.703 2.979 1.00 95.19 84 MET A C 1
ATOM 637 O O . MET A 1 84 ? -7.036 5.320 2.206 1.00 95.19 84 MET A O 1
ATOM 641 N N . VAL A 1 85 ? -6.801 4.088 4.060 1.00 95.81 85 VAL A N 1
ATOM 642 C CA . VAL A 1 85 ? -8.244 4.038 4.345 1.00 95.81 85 VAL A CA 1
ATOM 643 C C . VAL A 1 85 ? -8.791 5.427 4.697 1.00 95.81 85 VAL A C 1
ATOM 645 O O . VAL A 1 85 ? -9.903 5.760 4.291 1.00 95.81 85 VAL A O 1
ATOM 648 N N . LYS A 1 86 ? -8.000 6.289 5.358 1.00 93.38 86 LYS A N 1
ATOM 649 C CA . LYS A 1 86 ? -8.344 7.712 5.563 1.00 93.38 86 LYS A CA 1
ATOM 650 C C . LYS A 1 86 ? -8.468 8.486 4.244 1.00 93.38 86 LYS A C 1
ATOM 652 O O . LYS A 1 86 ? -9.244 9.435 4.172 1.00 93.38 86 LYS A O 1
ATOM 657 N N . ALA A 1 87 ? -7.740 8.073 3.208 1.00 92.81 87 ALA A N 1
ATOM 658 C CA . ALA A 1 87 ? -7.833 8.613 1.853 1.00 92.81 87 ALA A CA 1
ATOM 659 C C . ALA A 1 87 ? -8.870 7.889 0.960 1.00 92.81 87 ALA A C 1
ATOM 661 O O . ALA A 1 87 ? -8.891 8.132 -0.245 1.00 92.81 87 ALA A O 1
ATOM 662 N N . ASP A 1 88 ? -9.709 7.010 1.530 1.00 92.12 88 ASP A N 1
ATOM 663 C CA . ASP A 1 88 ? -10.667 6.138 0.822 1.00 92.12 88 ASP A CA 1
ATOM 664 C C . ASP A 1 88 ? -10.010 5.245 -0.255 1.00 92.12 88 ASP A C 1
ATOM 666 O O . ASP A 1 88 ? -10.587 4.908 -1.288 1.00 92.12 88 ASP A O 1
ATOM 670 N N . GLU A 1 89 ? -8.763 4.839 -0.008 1.00 92.88 89 GLU A N 1
ATOM 671 C CA . GLU A 1 89 ? -8.014 3.878 -0.814 1.00 92.88 89 GLU A CA 1
ATOM 672 C C . GLU A 1 89 ? -8.031 2.490 -0.147 1.00 92.88 89 GLU A C 1
ATOM 674 O O . GLU A 1 89 ? -8.161 2.369 1.070 1.00 92.88 89 GLU A O 1
ATOM 679 N N . ARG A 1 90 ? -7.874 1.425 -0.946 1.00 92.75 90 ARG A N 1
ATOM 680 C CA . ARG A 1 90 ? -7.899 0.025 -0.482 1.00 92.75 90 ARG A CA 1
ATOM 681 C C . ARG A 1 90 ? -6.482 -0.534 -0.304 1.00 92.75 90 ARG A C 1
ATOM 683 O O . ARG A 1 90 ? -5.818 -0.804 -1.314 1.00 92.75 90 ARG A O 1
ATOM 690 N N . PRO A 1 91 ? -5.986 -0.721 0.936 1.00 92.06 91 PRO A N 1
ATOM 691 C CA . PRO A 1 91 ? -4.643 -1.238 1.186 1.00 92.06 91 PRO A CA 1
ATOM 692 C C . PRO A 1 91 ? -4.391 -2.611 0.573 1.00 92.06 91 PRO A C 1
ATOM 694 O O . PRO A 1 91 ? -3.289 -2.841 0.073 1.00 92.06 91 PRO A O 1
ATOM 697 N N . SER A 1 92 ? -5.384 -3.506 0.580 1.00 91.38 92 SER A N 1
ATOM 698 C CA . SER A 1 92 ? -5.254 -4.846 0.002 1.00 91.38 92 SER A CA 1
ATOM 699 C C . SER A 1 92 ? -4.884 -4.784 -1.476 1.00 91.38 92 SER A C 1
ATOM 701 O O . SER A 1 92 ? -3.920 -5.418 -1.886 1.00 91.38 92 SER A O 1
ATOM 703 N N . GLU A 1 93 ? -5.537 -3.931 -2.266 1.00 88.94 93 GLU A N 1
ATOM 704 C CA . GLU A 1 93 ? -5.242 -3.797 -3.695 1.00 88.94 93 GLU A CA 1
ATOM 705 C C . GLU A 1 93 ? -3.846 -3.226 -3.984 1.00 88.94 93 GLU A C 1
ATOM 707 O O . GLU A 1 93 ? -3.283 -3.453 -5.057 1.00 88.94 93 GLU A O 1
ATOM 712 N N . VAL A 1 94 ? -3.287 -2.441 -3.063 1.00 88.25 94 VAL A N 1
ATOM 713 C CA . VAL A 1 94 ? -1.960 -1.837 -3.221 1.00 88.25 94 VAL A CA 1
ATOM 714 C C . VAL A 1 94 ? -0.884 -2.803 -2.747 1.00 88.25 94 VAL A C 1
ATOM 716 O O . VAL A 1 94 ? 0.018 -3.155 -3.504 1.00 88.25 94 VAL A O 1
ATOM 719 N N . LEU A 1 95 ? -0.963 -3.239 -1.493 1.00 85.50 95 LEU A N 1
ATOM 720 C CA . LEU A 1 95 ? 0.133 -3.916 -0.804 1.00 85.50 95 LEU A CA 1
ATOM 721 C C . LEU A 1 95 ? 0.324 -5.374 -1.243 1.00 85.50 95 LEU A C 1
ATOM 723 O O . LEU A 1 95 ? 1.376 -5.954 -0.951 1.00 85.50 95 LEU A O 1
ATOM 727 N N . THR A 1 96 ? -0.633 -5.945 -1.979 1.00 83.81 96 THR A N 1
ATOM 728 C CA . THR A 1 96 ? -0.508 -7.284 -2.579 1.00 83.81 96 THR A CA 1
ATOM 729 C C . THR A 1 96 ? -0.284 -7.260 -4.084 1.00 83.81 96 THR A C 1
ATOM 731 O O . THR A 1 96 ? -0.138 -8.312 -4.702 1.00 83.81 96 THR A O 1
ATOM 734 N N . THR A 1 97 ? -0.152 -6.072 -4.686 1.00 82.75 97 THR A N 1
ATOM 735 C CA . THR A 1 97 ? 0.289 -5.967 -6.078 1.00 82.75 97 THR A CA 1
ATOM 736 C C . THR A 1 97 ? 1.750 -6.400 -6.193 1.00 82.75 97 THR A C 1
ATOM 738 O O . THR A 1 97 ? 2.666 -5.696 -5.760 1.00 82.75 97 THR A O 1
ATOM 741 N N . ASP A 1 98 ? 1.978 -7.536 -6.842 1.00 81.38 98 ASP A N 1
ATOM 742 C CA . ASP A 1 98 ? 3.319 -8.017 -7.142 1.00 81.38 98 ASP A CA 1
ATOM 743 C C . ASP A 1 98 ? 3.838 -7.470 -8.470 1.00 81.38 98 ASP A C 1
ATOM 745 O O . ASP A 1 98 ? 3.134 -7.435 -9.486 1.00 81.38 98 ASP A O 1
ATOM 749 N N . VAL A 1 99 ? 5.097 -7.026 -8.447 1.00 81.94 99 VAL A N 1
ATOM 750 C CA . VAL A 1 99 ? 5.815 -6.564 -9.641 1.00 81.94 99 VAL A CA 1
ATOM 751 C C . VAL A 1 99 ? 6.887 -7.565 -10.036 1.00 81.94 99 VAL A C 1
ATOM 753 O O . VAL A 1 99 ? 6.880 -8.079 -11.145 1.00 81.94 99 VAL A O 1
ATOM 756 N N . LEU A 1 100 ? 7.824 -7.841 -9.132 1.00 83.62 100 LEU A N 1
ATOM 757 C CA . LEU A 1 100 ? 8.986 -8.670 -9.429 1.00 83.62 100 LEU A CA 1
ATOM 758 C C . LEU A 1 100 ? 9.472 -9.356 -8.158 1.00 83.62 100 LEU A C 1
ATOM 760 O O . LEU A 1 100 ? 9.584 -8.727 -7.104 1.00 83.62 100 LEU A O 1
ATOM 764 N N . ARG A 1 101 ? 9.857 -10.627 -8.263 1.00 77.94 101 ARG A N 1
ATOM 765 C CA . ARG A 1 101 ? 10.677 -11.275 -7.239 1.00 77.94 101 ARG A CA 1
ATOM 766 C C . ARG A 1 101 ? 12.142 -10.967 -7.539 1.00 77.94 101 ARG A C 1
ATOM 768 O O . ARG A 1 101 ? 12.679 -11.412 -8.547 1.00 77.94 101 ARG A O 1
ATOM 775 N N . SER A 1 102 ? 12.790 -10.173 -6.687 1.00 72.38 102 SER A N 1
ATOM 776 C CA . SER A 1 102 ? 14.211 -9.862 -6.871 1.00 72.38 102 SER A CA 1
ATOM 777 C C . SER A 1 102 ? 15.076 -11.120 -6.736 1.00 72.38 102 SER A C 1
ATOM 779 O O . SER A 1 102 ? 14.703 -12.073 -6.050 1.00 72.38 102 SER A O 1
ATOM 781 N N . ALA A 1 103 ? 16.283 -11.087 -7.306 1.00 68.75 103 ALA A N 1
ATOM 782 C CA . ALA A 1 103 ? 17.260 -12.176 -7.202 1.00 68.75 103 ALA A CA 1
ATOM 783 C C . ALA A 1 103 ? 17.632 -12.542 -5.748 1.00 68.75 103 ALA A C 1
ATOM 785 O O . ALA A 1 103 ? 18.086 -13.648 -5.484 1.00 68.75 103 ALA A O 1
ATOM 786 N N . ARG A 1 104 ? 17.409 -11.630 -4.788 1.00 69.62 104 ARG A N 1
ATOM 787 C CA . ARG A 1 104 ? 17.623 -11.852 -3.346 1.00 69.62 104 ARG A CA 1
ATOM 788 C C . ARG A 1 104 ? 16.361 -12.338 -2.618 1.00 69.62 104 ARG A C 1
ATOM 790 O O . ARG A 1 104 ? 16.260 -12.198 -1.405 1.00 69.62 104 ARG A O 1
ATOM 797 N N . GLY A 1 105 ? 15.350 -12.800 -3.351 1.00 66.88 105 GLY A N 1
ATOM 798 C CA . GLY A 1 105 ? 14.093 -13.322 -2.810 1.00 66.88 105 GLY A CA 1
ATOM 799 C C . GLY A 1 105 ? 13.090 -12.267 -2.329 1.00 66.88 105 GLY A C 1
ATOM 800 O O . GLY A 1 105 ? 11.925 -12.602 -2.126 1.00 66.88 105 GLY A O 1
ATOM 801 N N . ARG A 1 106 ? 13.485 -10.991 -2.194 1.00 74.88 106 ARG A N 1
ATOM 802 C CA . ARG A 1 106 ? 12.574 -9.906 -1.785 1.00 74.88 106 ARG A CA 1
ATOM 803 C C . ARG A 1 106 ? 11.626 -9.529 -2.919 1.00 74.88 106 ARG A C 1
ATOM 805 O O . ARG A 1 106 ? 12.079 -9.289 -4.039 1.00 74.88 106 ARG A O 1
ATOM 812 N N . MET A 1 107 ? 10.340 -9.423 -2.605 1.00 81.31 107 MET A N 1
ATOM 813 C CA . MET A 1 107 ? 9.314 -8.903 -3.510 1.00 81.31 107 MET A CA 1
ATOM 814 C C . MET A 1 107 ? 9.477 -7.395 -3.715 1.00 81.31 107 MET A C 1
ATOM 816 O O . MET A 1 107 ? 9.642 -6.643 -2.753 1.00 81.31 107 MET A O 1
ATOM 820 N N . VAL A 1 108 ? 9.382 -6.950 -4.963 1.00 88.25 108 VAL A N 1
ATOM 821 C CA . VAL A 1 108 ? 9.153 -5.549 -5.312 1.00 88.25 108 VAL A CA 1
ATOM 822 C C . VAL A 1 108 ? 7.648 -5.347 -5.435 1.00 88.25 108 VAL A C 1
ATOM 824 O O . VAL A 1 108 ? 6.997 -6.030 -6.225 1.00 88.25 108 VAL A O 1
ATOM 827 N N . ARG A 1 109 ? 7.111 -4.419 -4.641 1.00 88.44 109 ARG A N 1
ATOM 828 C CA . ARG A 1 109 ? 5.687 -4.066 -4.589 1.00 88.44 109 ARG A CA 1
ATOM 829 C C . ARG A 1 109 ? 5.522 -2.556 -4.420 1.00 88.44 109 ARG A C 1
ATOM 831 O O . ARG A 1 109 ? 6.422 -1.927 -3.841 1.00 88.44 109 ARG A O 1
ATOM 838 N N . PRO A 1 110 ? 4.407 -1.965 -4.879 1.00 91.81 110 PRO A N 1
ATOM 839 C CA . PRO A 1 110 ? 4.078 -0.602 -4.513 1.00 91.81 110 PRO A CA 1
ATOM 840 C C . PRO A 1 110 ? 3.802 -0.515 -3.010 1.00 91.81 110 PRO A C 1
ATOM 842 O O . PRO A 1 110 ? 3.250 -1.418 -2.389 1.00 91.81 110 PRO A O 1
ATOM 845 N N . LYS A 1 111 ? 4.218 0.599 -2.415 1.00 89.88 111 LYS A N 1
ATOM 846 C CA . LYS A 1 111 ? 4.002 0.925 -0.998 1.00 89.88 111 LYS A CA 1
ATOM 847 C C . LYS A 1 111 ? 2.956 2.016 -0.809 1.00 89.88 111 LYS A C 1
ATOM 849 O O . LYS A 1 111 ? 2.557 2.277 0.319 1.00 89.88 111 LYS A O 1
ATOM 854 N N . THR A 1 112 ? 2.574 2.683 -1.892 1.00 90.25 112 THR A N 1
ATOM 855 C CA . THR A 1 112 ? 1.582 3.755 -1.913 1.00 90.25 112 THR A CA 1
ATOM 856 C C . THR A 1 112 ? 0.664 3.562 -3.109 1.00 90.25 112 THR A C 1
ATOM 858 O O . THR A 1 112 ? 1.057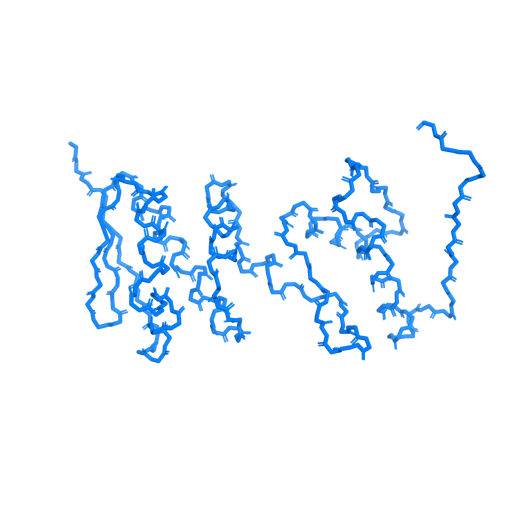 2.982 -4.126 1.00 90.25 112 THR A O 1
ATOM 861 N N . SER A 1 113 ? -0.543 4.102 -3.033 1.00 89.56 113 SER A N 1
ATOM 862 C CA . SER A 1 113 ? -1.503 4.033 -4.133 1.00 89.56 113 SER A CA 1
ATOM 863 C C . SER A 1 113 ? -1.020 4.784 -5.370 1.00 89.56 113 SER A C 1
ATOM 865 O O . SER A 1 113 ? -1.246 4.336 -6.489 1.00 89.56 113 SER A O 1
ATOM 867 N N . GLY A 1 114 ? -0.253 5.868 -5.198 1.00 91.38 114 GLY A N 1
ATOM 868 C CA . GLY A 1 114 ? 0.431 6.538 -6.308 1.00 91.38 114 GLY A CA 1
ATOM 869 C C . GLY A 1 114 ? 1.412 5.618 -7.045 1.00 91.38 114 GLY A C 1
ATOM 870 O O . GLY A 1 114 ? 1.455 5.622 -8.273 1.00 91.38 114 GLY A O 1
ATOM 871 N N . GLN A 1 115 ? 2.150 4.773 -6.316 1.00 94.69 115 GLN A N 1
ATOM 872 C CA . GLN A 1 115 ? 3.025 3.766 -6.921 1.00 94.69 115 GLN A CA 1
ATOM 873 C C . GLN A 1 115 ? 2.232 2.666 -7.638 1.00 94.69 115 GLN A C 1
ATOM 875 O O . GLN A 1 115 ? 2.635 2.263 -8.727 1.00 94.69 115 GLN A O 1
ATOM 880 N N . LYS A 1 116 ? 1.096 2.217 -7.079 1.00 93.75 116 LYS A N 1
ATOM 881 C CA . LYS A 1 116 ? 0.187 1.275 -7.759 1.00 93.75 116 LYS A CA 1
ATOM 882 C C . LYS A 1 116 ? -0.332 1.875 -9.068 1.00 93.75 116 LYS A C 1
ATOM 884 O O . LYS A 1 116 ? -0.161 1.271 -10.119 1.00 93.75 116 LYS A O 1
ATOM 889 N N . ARG A 1 117 ? -0.859 3.106 -9.028 1.00 93.38 117 ARG A N 1
ATOM 890 C CA . ARG A 1 117 ? -1.327 3.837 -10.220 1.00 93.38 117 ARG A CA 1
ATOM 891 C C . ARG A 1 117 ? -0.233 3.959 -11.281 1.00 93.38 117 ARG A C 1
ATOM 893 O O . ARG A 1 117 ? -0.515 3.791 -12.461 1.00 93.38 117 ARG A O 1
ATOM 900 N N . TYR A 1 118 ? 1.011 4.209 -10.872 1.00 95.31 118 TYR A N 1
ATOM 901 C CA . TYR A 1 118 ? 2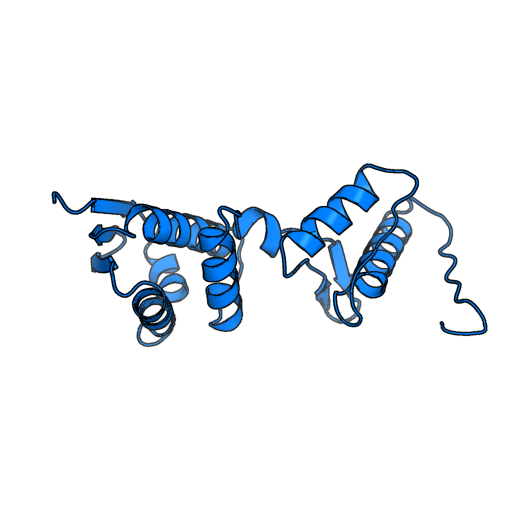.148 4.258 -11.789 1.00 95.31 118 TYR A CA 1
ATOM 902 C C . TYR A 1 118 ? 2.431 2.905 -12.462 1.00 95.31 118 TYR A C 1
ATOM 904 O O . TYR A 1 118 ? 2.607 2.854 -13.677 1.00 95.31 118 TYR A O 1
ATOM 912 N N . ILE A 1 119 ? 2.422 1.806 -11.702 1.00 95.00 119 ILE A N 1
ATOM 913 C CA . ILE A 1 119 ? 2.572 0.443 -12.241 1.00 95.00 119 ILE A CA 1
ATOM 914 C C . ILE A 1 119 ? 1.433 0.109 -13.212 1.00 95.00 119 ILE A C 1
ATOM 916 O O . ILE A 1 119 ? 1.679 -0.381 -14.313 1.00 95.00 119 ILE A O 1
ATOM 920 N N . ASP A 1 120 ? 0.193 0.406 -12.828 1.00 94.12 120 ASP A N 1
ATOM 921 C CA . ASP A 1 120 ? -0.981 0.156 -13.663 1.00 94.12 120 ASP A CA 1
ATOM 922 C C . ASP A 1 120 ? -0.934 0.974 -14.959 1.00 94.12 120 ASP A C 1
ATOM 924 O O . ASP A 1 120 ? -1.317 0.473 -16.016 1.00 94.12 120 ASP A O 1
ATOM 928 N N . ALA A 1 121 ? -0.425 2.209 -14.904 1.00 96.25 121 ALA A N 1
ATOM 929 C CA . ALA A 1 121 ? -0.212 3.033 -16.086 1.00 96.25 121 ALA A CA 1
ATOM 930 C C . ALA A 1 121 ? 0.814 2.403 -17.041 1.00 96.25 121 ALA A C 1
ATOM 932 O O . ALA A 1 121 ? 0.528 2.323 -18.233 1.00 96.25 121 ALA A O 1
ATOM 933 N N . ILE A 1 122 ? 1.939 1.885 -16.528 1.00 95.69 122 ILE A N 1
ATOM 934 C CA . ILE A 1 122 ? 2.937 1.169 -17.343 1.00 95.69 122 ILE A CA 1
ATOM 935 C C . ILE A 1 122 ? 2.310 -0.052 -18.030 1.00 95.69 122 ILE A C 1
ATOM 937 O O . ILE A 1 122 ? 2.548 -0.273 -19.209 1.00 95.69 122 ILE A O 1
ATOM 941 N N . ARG A 1 123 ? 1.485 -0.835 -17.320 1.00 93.25 123 ARG A N 1
ATOM 942 C CA . ARG A 1 123 ? 0.843 -2.040 -17.882 1.00 93.25 123 ARG A CA 1
ATOM 943 C C . ARG A 1 123 ? -0.170 -1.729 -18.985 1.00 93.25 123 ARG A C 1
ATOM 945 O O . ARG A 1 123 ? -0.345 -2.530 -19.895 1.00 93.25 123 ARG A O 1
ATOM 952 N N . LYS A 1 124 ? -0.880 -0.604 -18.872 1.00 96.44 124 LYS A N 1
ATOM 953 C CA . LYS A 1 124 ? -2.005 -0.252 -19.756 1.00 96.44 124 LYS A CA 1
ATOM 954 C C . LYS A 1 124 ? -1.609 0.615 -20.951 1.00 96.44 124 LYS A C 1
ATOM 956 O O . LYS A 1 124 ? -2.418 0.767 -21.860 1.00 96.44 124 LYS A O 1
ATOM 961 N N . ASN A 1 125 ? -0.413 1.204 -20.952 1.00 96.88 125 ASN A N 1
ATOM 962 C CA . ASN A 1 125 ? 0.004 2.176 -21.961 1.00 96.88 125 ASN A CA 1
ATOM 963 C C . ASN A 1 125 ? 1.366 1.819 -22.557 1.00 96.88 125 ASN A C 1
ATOM 965 O O . ASN A 1 125 ? 2.274 1.409 -21.844 1.00 96.88 125 ASN A O 1
ATOM 969 N N . ILE A 1 126 ? 1.542 2.087 -23.854 1.00 95.50 126 ILE A N 1
ATOM 970 C CA . ILE A 1 126 ? 2.828 1.904 -24.550 1.00 95.50 126 ILE A CA 1
ATOM 971 C C . ILE A 1 126 ? 3.894 2.871 -24.003 1.00 95.50 126 ILE A C 1
ATOM 973 O O . ILE A 1 126 ? 5.060 2.510 -23.866 1.00 95.50 126 ILE A O 1
ATOM 977 N N . VAL A 1 127 ? 3.494 4.105 -23.676 1.00 96.62 127 VAL A N 1
ATOM 978 C CA . VAL A 1 127 ? 4.373 5.153 -23.138 1.00 96.62 127 VAL A CA 1
ATOM 979 C C . VAL A 1 127 ? 3.767 5.703 -21.851 1.00 96.62 127 VAL A C 1
ATOM 981 O O . VAL A 1 127 ? 2.593 6.061 -21.819 1.00 96.62 127 VAL A O 1
ATOM 984 N N . THR A 1 128 ? 4.576 5.793 -20.792 1.00 96.94 128 THR A N 1
ATOM 985 C CA . THR A 1 128 ? 4.171 6.340 -19.488 1.00 96.94 128 THR A CA 1
ATOM 986 C C . THR A 1 128 ? 5.209 7.342 -18.989 1.00 96.94 128 THR A C 1
ATOM 988 O O . THR A 1 128 ? 6.388 7.012 -18.868 1.00 96.94 128 THR A O 1
ATOM 991 N N . PHE A 1 129 ? 4.770 8.551 -18.632 1.00 95.69 129 PHE A N 1
ATOM 992 C CA . PHE A 1 129 ? 5.616 9.563 -17.997 1.00 95.69 129 PHE A CA 1
ATOM 993 C C . PHE A 1 129 ? 5.478 9.484 -16.474 1.00 95.69 129 PHE A C 1
ATOM 995 O O . PHE A 1 129 ? 4.410 9.734 -15.919 1.00 95.69 129 PHE A O 1
ATOM 1002 N N . GLY A 1 130 ? 6.563 9.136 -15.781 1.00 93.94 130 GLY A N 1
ATOM 1003 C CA . GLY A 1 130 ? 6.617 9.156 -14.320 1.00 93.94 130 GLY A CA 1
ATOM 1004 C C . GLY A 1 130 ? 7.116 10.504 -13.808 1.00 93.94 130 GLY A C 1
ATOM 1005 O O . GLY A 1 130 ? 8.323 10.734 -13.791 1.00 93.94 130 GLY A O 1
ATOM 1006 N N . VAL A 1 131 ? 6.215 11.368 -13.339 1.00 92.81 131 VAL A N 1
ATOM 1007 C CA . VAL A 1 131 ? 6.557 12.682 -12.764 1.00 92.81 131 VAL A CA 1
ATOM 1008 C C . VAL A 1 131 ? 6.406 12.646 -11.244 1.00 92.81 131 VAL A C 1
ATOM 1010 O O . VAL A 1 131 ? 5.441 12.100 -10.718 1.00 92.81 131 VAL A O 1
ATOM 1013 N N . GLY A 1 132 ? 7.373 13.208 -10.518 1.00 89.31 132 GLY A N 1
ATOM 1014 C CA . GLY A 1 132 ? 7.276 13.371 -9.067 1.00 89.31 132 GLY A CA 1
ATOM 1015 C C . GLY A 1 132 ? 8.632 13.554 -8.379 1.00 89.31 132 GLY A C 1
ATOM 1016 O O . GLY A 1 132 ? 9.668 13.339 -9.014 1.00 89.31 132 GLY A O 1
ATOM 1017 N N . PRO A 1 133 ? 8.650 13.878 -7.074 1.00 91.69 133 PRO A N 1
ATOM 1018 C CA . PRO A 1 133 ? 9.871 14.177 -6.320 1.00 91.69 133 PRO A CA 1
ATOM 1019 C C . PRO A 1 133 ? 10.903 13.045 -6.320 1.00 91.69 133 PRO A C 1
ATOM 1021 O O . PRO A 1 133 ? 10.577 11.885 -6.600 1.00 91.69 133 PRO A O 1
ATOM 1024 N N . ALA A 1 134 ? 12.153 13.359 -5.981 1.00 88.44 134 ALA A N 1
ATOM 1025 C CA . ALA A 1 134 ? 13.183 12.349 -5.746 1.00 88.44 134 ALA A CA 1
ATOM 1026 C C . ALA A 1 134 ? 12.738 11.341 -4.663 1.00 88.44 134 ALA A C 1
ATOM 1028 O O . ALA A 1 134 ? 11.971 11.668 -3.762 1.00 88.44 134 ALA A O 1
ATOM 1029 N N . GLY A 1 135 ? 13.171 10.082 -4.780 1.00 87.19 13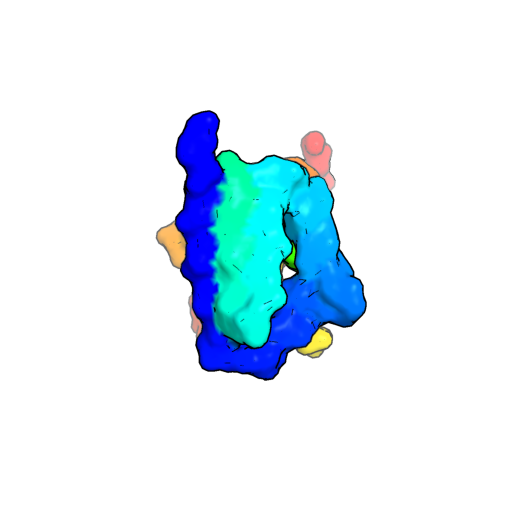5 GLY A N 1
ATOM 1030 C CA . GLY A 1 135 ? 12.871 9.040 -3.786 1.00 87.19 135 GLY A CA 1
ATOM 1031 C C . GLY A 1 135 ? 11.475 8.397 -3.859 1.00 87.19 135 GLY A C 1
ATOM 1032 O O . GLY A 1 135 ? 11.235 7.407 -3.176 1.00 87.19 135 GLY A O 1
ATOM 1033 N N . THR A 1 136 ? 10.568 8.853 -4.731 1.00 89.31 136 THR A N 1
ATOM 1034 C CA . THR A 1 136 ? 9.197 8.294 -4.838 1.00 89.31 136 THR A CA 1
ATOM 1035 C C . THR A 1 136 ? 9.090 6.951 -5.571 1.00 89.31 136 THR A C 1
ATOM 1037 O O . THR A 1 136 ? 8.001 6.391 -5.690 1.00 89.31 136 THR A O 1
ATOM 1040 N N . GLY A 1 137 ? 10.212 6.395 -6.039 1.00 91.44 137 GLY A N 1
ATOM 1041 C CA . GLY A 1 137 ? 10.273 5.052 -6.626 1.00 91.44 137 GLY A CA 1
ATOM 1042 C C . GLY A 1 137 ? 9.992 4.966 -8.129 1.00 91.44 137 GLY A C 1
ATOM 1043 O O . GLY A 1 137 ? 9.948 3.858 -8.645 1.00 91.44 137 GLY A O 1
ATOM 1044 N N . LYS A 1 138 ? 9.860 6.094 -8.841 1.00 94.75 138 LYS A N 1
ATOM 1045 C CA . LYS A 1 138 ? 9.575 6.152 -10.293 1.00 94.75 138 LYS A CA 1
ATOM 1046 C C . LYS A 1 138 ? 10.535 5.280 -11.117 1.00 94.75 138 LYS A C 1
ATOM 1048 O O . LYS A 1 138 ? 10.121 4.290 -11.705 1.00 94.75 138 LYS A O 1
ATOM 1053 N N . SER A 1 139 ? 11.836 5.574 -11.076 1.00 93.31 139 SER A N 1
ATOM 1054 C CA . SER A 1 139 ? 12.836 4.804 -11.830 1.00 93.31 139 SER A CA 1
ATOM 1055 C C . SER A 1 139 ? 12.964 3.366 -11.323 1.00 93.31 139 SER A C 1
ATOM 1057 O O . SER A 1 139 ? 13.102 2.443 -12.114 1.00 93.31 139 SER A O 1
ATOM 1059 N N . TRP A 1 140 ? 12.876 3.158 -10.005 1.00 92.50 140 TRP A N 1
ATOM 1060 C CA . TRP A 1 140 ? 12.992 1.827 -9.404 1.00 92.50 140 TRP A CA 1
ATOM 1061 C C . TRP A 1 140 ? 11.866 0.882 -9.846 1.00 92.50 140 TRP A C 1
ATOM 1063 O O . TRP A 1 140 ? 12.132 -0.245 -10.257 1.00 92.50 140 TRP A O 1
ATOM 1073 N N . LEU A 1 141 ? 10.612 1.341 -9.796 1.00 94.44 141 LEU A N 1
ATOM 1074 C CA . LEU A 1 141 ? 9.447 0.554 -10.203 1.00 94.44 141 LEU A CA 1
ATOM 1075 C C . LEU A 1 141 ? 9.412 0.337 -11.718 1.00 94.44 141 LEU A C 1
ATOM 1077 O O . LEU A 1 141 ? 9.103 -0.769 -12.147 1.00 94.44 141 LEU A O 1
ATOM 1081 N N . ALA A 1 142 ? 9.795 1.339 -12.517 1.00 95.19 142 ALA A N 1
ATOM 1082 C CA . ALA A 1 142 ? 9.916 1.184 -13.968 1.00 95.19 142 ALA A CA 1
ATOM 1083 C C . ALA A 1 142 ? 10.926 0.095 -14.343 1.00 95.19 142 ALA A C 1
ATOM 1085 O O . ALA A 1 142 ? 10.633 -0.775 -15.158 1.00 95.19 142 ALA A O 1
ATOM 1086 N N . VAL A 1 143 ? 12.102 0.110 -13.707 1.00 94.56 143 VAL A N 1
ATOM 1087 C CA . VAL A 1 143 ? 13.131 -0.912 -13.924 1.00 94.56 143 VAL A CA 1
ATOM 1088 C C . VAL A 1 143 ? 12.636 -2.284 -13.471 1.00 94.56 143 VAL A C 1
ATOM 1090 O O . VAL A 1 143 ? 12.843 -3.259 -14.185 1.00 94.56 143 VAL A O 1
ATOM 1093 N N . ALA A 1 144 ? 11.943 -2.382 -12.332 1.00 94.06 144 ALA A N 1
ATOM 1094 C CA . ALA A 1 144 ? 11.381 -3.651 -11.874 1.00 94.06 144 ALA A CA 1
ATOM 1095 C C . ALA A 1 144 ? 10.353 -4.230 -12.865 1.00 94.06 144 ALA A C 1
ATOM 1097 O O . ALA A 1 144 ? 10.413 -5.421 -13.163 1.00 94.06 144 ALA A O 1
ATOM 1098 N N . MET A 1 145 ? 9.471 -3.389 -13.415 1.00 94.88 145 MET A N 1
ATOM 1099 C CA . MET A 1 145 ? 8.524 -3.769 -14.471 1.00 94.88 145 MET A CA 1
ATOM 1100 C C . MET A 1 145 ? 9.244 -4.211 -15.753 1.00 94.88 145 MET A C 1
ATOM 1102 O O . MET A 1 145 ? 8.907 -5.242 -16.323 1.00 94.88 145 MET A O 1
ATOM 1106 N N . ALA A 1 146 ? 10.282 -3.486 -16.183 1.00 95.19 146 ALA A N 1
ATOM 1107 C CA . ALA A 1 146 ? 11.060 -3.851 -17.368 1.00 95.19 146 ALA A CA 1
ATOM 1108 C C . ALA A 1 146 ? 11.784 -5.199 -17.199 1.00 95.19 146 ALA A C 1
ATOM 1110 O O . ALA A 1 146 ? 11.804 -6.018 -18.115 1.00 95.19 146 ALA A O 1
ATOM 1111 N N . VAL A 1 147 ? 12.354 -5.454 -16.015 1.00 94.31 147 VAL A N 1
ATOM 1112 C CA . VAL A 1 147 ? 12.992 -6.739 -15.688 1.00 94.31 147 VAL A CA 1
ATOM 1113 C C . VAL A 1 147 ? 11.967 -7.869 -15.659 1.00 94.31 147 VAL A C 1
ATOM 1115 O O . VAL A 1 147 ? 12.262 -8.951 -16.162 1.00 94.31 147 VAL A O 1
ATOM 1118 N N . GLN A 1 148 ? 10.771 -7.628 -15.118 1.00 92.69 148 GLN A N 1
ATOM 1119 C CA . GLN A 1 148 ? 9.684 -8.606 -15.149 1.00 92.69 148 GLN A CA 1
ATOM 1120 C C . GLN A 1 148 ? 9.284 -8.947 -16.594 1.00 92.69 148 GLN A C 1
ATOM 1122 O O . GLN A 1 148 ? 9.242 -10.128 -16.929 1.00 92.69 148 GLN A O 1
ATOM 1127 N N . ALA A 1 149 ? 9.086 -7.948 -17.459 1.00 94.12 149 ALA A N 1
ATOM 1128 C CA . ALA A 1 149 ? 8.767 -8.158 -18.874 1.00 94.12 149 ALA A CA 1
ATOM 1129 C C . ALA A 1 149 ? 9.865 -8.951 -19.611 1.00 94.12 149 ALA A C 1
ATOM 1131 O O . ALA A 1 149 ? 9.574 -9.870 -20.376 1.00 94.12 149 ALA A O 1
ATOM 1132 N N . LEU A 1 150 ? 11.143 -8.659 -19.333 1.00 94.50 150 LEU A N 1
ATOM 1133 C CA . LEU A 1 150 ? 12.275 -9.409 -19.891 1.00 94.50 150 LEU A CA 1
ATOM 1134 C C . LEU A 1 150 ? 12.272 -10.876 -19.426 1.00 94.50 150 LEU A C 1
ATOM 1136 O O . LEU A 1 150 ? 12.461 -11.783 -20.232 1.00 94.50 150 LEU A O 1
ATOM 1140 N N . GLN A 1 151 ? 12.030 -11.132 -18.135 1.00 91.56 151 GLN A N 1
ATOM 1141 C CA . GLN A 1 151 ? 11.944 -12.495 -17.590 1.00 91.56 151 GLN A CA 1
ATOM 1142 C C . GLN A 1 151 ? 10.745 -13.276 -18.141 1.00 91.56 151 GLN A C 1
ATOM 1144 O O . GLN A 1 151 ? 10.856 -14.478 -18.382 1.00 91.56 151 GLN A O 1
ATOM 1149 N N . ALA A 1 152 ? 9.624 -12.591 -18.370 1.00 92.50 152 ALA A N 1
ATOM 1150 C CA . ALA A 1 152 ? 8.429 -13.142 -19.000 1.00 92.50 152 ALA A CA 1
ATOM 1151 C C . ALA A 1 152 ? 8.578 -13.336 -20.522 1.00 92.50 152 ALA A C 1
ATOM 1153 O O . ALA A 1 152 ? 7.677 -13.888 -21.149 1.00 92.50 152 ALA A O 1
ATOM 1154 N N . LYS A 1 153 ? 9.716 -12.933 -21.113 1.00 95.62 153 LYS A N 1
ATOM 1155 C CA . LYS A 1 153 ? 9.980 -12.944 -22.563 1.00 95.62 153 LYS A CA 1
ATOM 1156 C C . LYS A 1 153 ? 8.989 -12.099 -23.374 1.00 95.62 153 LYS A C 1
ATOM 1158 O O . LYS A 1 153 ? 8.761 -12.368 -24.548 1.00 95.62 153 LYS A O 1
ATOM 1163 N N . GLU A 1 154 ? 8.416 -11.070 -22.757 1.00 95.62 154 GLU A N 1
ATOM 1164 C CA . GLU A 1 154 ? 7.574 -10.079 -23.438 1.00 95.62 154 GLU A CA 1
ATOM 1165 C C . GLU A 1 154 ? 8.424 -9.082 -24.245 1.00 95.62 154 GLU A C 1
ATOM 1167 O O . GLU A 1 154 ? 7.934 -8.452 -25.180 1.00 95.62 154 GLU A O 1
ATOM 1172 N N . VAL A 1 155 ? 9.709 -8.946 -23.893 1.00 96.75 155 VAL A N 1
ATOM 1173 C CA . VAL A 1 155 ? 10.705 -8.114 -24.584 1.00 96.75 155 VAL A CA 1
ATOM 1174 C C . VAL A 1 155 ? 12.058 -8.827 -24.653 1.00 96.75 155 VAL A C 1
ATOM 1176 O O . VAL A 1 155 ? 12.396 -9.596 -23.757 1.00 96.75 155 VAL A O 1
ATOM 1179 N N . ASP A 1 156 ? 12.869 -8.517 -25.671 1.00 97.75 156 ASP A N 1
ATOM 1180 C CA . ASP A 1 156 ? 14.195 -9.135 -25.864 1.00 97.75 156 ASP A CA 1
ATOM 1181 C C . ASP A 1 156 ? 15.335 -8.412 -25.128 1.00 97.75 156 ASP A C 1
ATOM 1183 O O . ASP A 1 156 ? 16.381 -8.996 -24.841 1.00 97.75 156 ASP A O 1
ATOM 1187 N N . ARG A 1 157 ? 15.178 -7.109 -24.862 1.00 97.12 157 ARG A N 1
ATOM 1188 C CA . ARG A 1 157 ? 16.221 -6.274 -24.246 1.00 97.12 157 ARG A CA 1
ATOM 1189 C C . ARG A 1 157 ? 15.646 -5.074 -23.505 1.00 97.12 157 ARG A C 1
ATOM 1191 O O . ARG A 1 157 ? 14.618 -4.528 -23.894 1.00 97.12 157 ARG A O 1
ATOM 1198 N N . ILE A 1 158 ? 16.372 -4.614 -22.487 1.00 97.12 158 ILE A N 1
ATOM 1199 C CA . ILE A 1 158 ? 16.077 -3.387 -21.735 1.00 97.12 158 ILE A CA 1
ATOM 1200 C C . ILE A 1 158 ? 17.126 -2.335 -22.098 1.00 97.12 158 ILE A C 1
ATOM 1202 O O . ILE A 1 158 ? 18.323 -2.614 -22.058 1.00 97.12 158 ILE A O 1
ATOM 1206 N N . ILE A 1 159 ? 16.684 -1.118 -22.419 1.00 96.81 159 ILE A N 1
ATOM 1207 C CA . ILE A 1 159 ? 17.564 0.030 -22.663 1.00 96.81 159 ILE A CA 1
ATOM 1208 C C . ILE A 1 159 ? 17.335 1.043 -21.543 1.00 96.81 159 ILE A C 1
ATOM 1210 O O . ILE A 1 159 ? 16.227 1.548 -21.377 1.00 96.81 159 ILE A O 1
ATOM 1214 N N . LEU A 1 160 ? 18.386 1.343 -20.779 1.00 95.44 160 LEU A N 1
ATOM 1215 C CA . LEU A 1 160 ? 18.373 2.365 -19.735 1.00 95.44 160 LEU A CA 1
ATOM 1216 C C . LEU A 1 160 ? 19.238 3.535 -20.189 1.00 95.44 160 LEU A C 1
ATOM 1218 O O . LEU A 1 160 ? 20.403 3.351 -20.534 1.00 95.44 160 LEU A O 1
ATOM 1222 N N . THR A 1 161 ? 18.671 4.735 -20.177 1.00 93.56 161 THR A N 1
ATOM 1223 C CA . THR A 1 161 ? 19.384 5.959 -20.534 1.00 93.56 161 THR A CA 1
ATOM 1224 C C . THR A 1 161 ? 19.164 7.024 -19.471 1.00 93.56 161 THR A C 1
ATOM 1226 O O . THR A 1 161 ? 18.132 7.045 -18.798 1.00 93.56 161 THR A O 1
ATOM 1229 N N . ARG A 1 162 ? 20.153 7.899 -19.308 1.00 90.81 162 ARG A N 1
ATOM 1230 C CA . ARG A 1 162 ? 20.070 9.105 -18.486 1.00 90.81 162 ARG A CA 1
ATOM 1231 C C . ARG A 1 162 ? 20.727 10.258 -19.249 1.00 90.81 162 ARG A C 1
ATOM 1233 O O . ARG A 1 162 ? 21.734 10.012 -19.919 1.00 90.81 162 ARG A O 1
ATOM 1240 N N . PRO A 1 163 ? 20.192 11.487 -19.178 1.00 88.06 163 PRO A N 1
ATOM 1241 C CA . PRO A 1 163 ? 20.854 12.642 -19.768 1.00 88.06 163 PRO A CA 1
ATOM 1242 C C . PRO A 1 163 ? 22.195 12.899 -19.068 1.00 88.06 163 PRO A C 1
ATOM 1244 O O . PRO A 1 163 ? 22.372 12.572 -17.895 1.00 88.06 163 PRO A O 1
ATOM 1247 N N . ALA A 1 164 ? 23.149 13.476 -19.797 1.00 80.50 164 ALA A N 1
ATOM 1248 C CA . ALA A 1 164 ? 24.485 13.769 -19.275 1.00 80.50 164 ALA A CA 1
ATOM 1249 C C . ALA A 1 164 ? 24.510 14.932 -18.259 1.00 80.50 164 ALA A C 1
ATOM 1251 O O . ALA A 1 164 ? 25.512 15.107 -17.573 1.00 80.50 164 ALA A O 1
ATOM 1252 N N . VAL A 1 165 ? 23.426 15.711 -18.161 1.00 77.25 165 VAL A N 1
ATOM 1253 C CA . VAL A 1 165 ? 23.287 16.868 -17.265 1.00 77.25 165 VAL A CA 1
ATOM 1254 C C . VAL A 1 165 ? 21.934 16.779 -16.550 1.00 77.25 165 VAL A C 1
ATOM 1256 O O . VAL A 1 165 ? 20.919 16.523 -17.200 1.00 77.25 165 VAL A O 1
ATOM 1259 N N . GLU A 1 166 ? 21.929 16.950 -15.227 1.00 70.38 166 GLU A N 1
ATOM 1260 C CA . GLU A 1 166 ? 20.716 17.056 -14.401 1.00 70.38 166 GLU A CA 1
ATOM 1261 C C . GLU A 1 166 ? 20.297 18.537 -14.305 1.00 70.38 166 GLU A C 1
ATOM 1263 O O . GLU A 1 166 ? 21.165 19.408 -14.226 1.00 70.38 166 GLU A O 1
ATOM 1268 N N . ALA A 1 167 ? 18.990 18.818 -14.384 1.00 57.69 167 ALA A N 1
ATOM 1269 C CA . ALA A 1 167 ? 18.410 20.163 -14.284 1.00 57.69 167 ALA A CA 1
ATOM 1270 C C . ALA A 1 167 ? 17.999 20.492 -12.844 1.00 57.69 167 ALA A C 1
ATOM 1272 O O . ALA A 1 167 ? 17.556 19.550 -12.144 1.00 57.69 167 ALA A O 1
#

Secondary structure (DSSP, 8-state):
-PPPEEEEE-S-HHHHHHHH-GGGHHHHHHHHH-TTEEEEEETTEEEEEETTHHHHHHHHHHHHHHHHTTPPP-HHHHHHHHHHHHTT--HHHHHT---EE-TTSPEE--SSHHHHHHHHHHHH-SS------TTSSHHHHHHHHHHHHHHTTS-S-------SS--